Protein AF-A0A5C8UCM6-F1 (afdb_monomer_lite)

Foldseek 3Di:
DDDDDDPPDDPDPLLVQLLVLLCVQQVQDDPVLSVQLSVQLVPDPVNPPPGSNVSSVVSSLVSCLVPQFCLVVCVVVPDDNLVSCVVCQVSSQVVSVNSPGPDGDDSPDDDDDPD

Structure (mmCIF, N/CA/C/O backbone):
data_AF-A0A5C8UCM6-F1
#
_entry.id   AF-A0A5C8UCM6-F1
#
loop_
_atom_site.group_PDB
_atom_site.id
_atom_site.type_symbol
_atom_site.label_atom_id
_atom_site.label_alt_id
_atom_site.label_comp_id
_atom_site.label_asym_id
_atom_site.label_entity_id
_atom_site.label_seq_id
_atom_site.pdbx_PDB_ins_code
_atom_site.Cartn_x
_atom_site.Cartn_y
_atom_site.Cartn_z
_atom_site.occupancy
_atom_site.B_iso_or_equiv
_atom_site.auth_seq_id
_atom_site.auth_comp_id
_atom_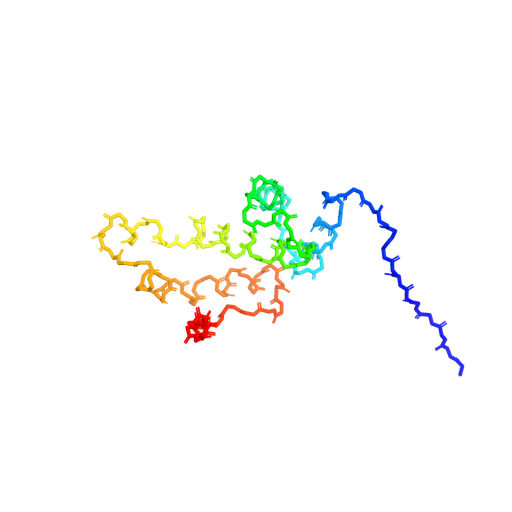site.auth_asym_id
_atom_site.auth_atom_id
_atom_site.pdbx_PDB_model_num
ATOM 1 N N . MET A 1 1 ? 30.065 -22.161 -18.586 1.00 51.88 1 MET A N 1
ATOM 2 C CA . MET A 1 1 ? 29.333 -21.425 -19.637 1.00 51.88 1 MET A CA 1
ATOM 3 C C . MET A 1 1 ? 27.844 -21.545 -19.360 1.00 51.88 1 MET A C 1
ATOM 5 O O . MET A 1 1 ? 27.302 -22.617 -19.563 1.00 51.88 1 MET A O 1
ATOM 9 N N . SER A 1 2 ? 27.208 -20.489 -18.854 1.00 46.81 2 SER A N 1
ATOM 10 C CA . SER A 1 2 ? 25.807 -20.178 -19.157 1.00 46.81 2 SER A CA 1
ATOM 11 C C . SER A 1 2 ? 25.552 -18.735 -18.733 1.00 46.81 2 SER A C 1
ATOM 13 O O . SER A 1 2 ? 25.684 -18.384 -17.564 1.00 46.81 2 SER A O 1
ATOM 15 N N . ARG A 1 3 ? 25.309 -17.889 -19.729 1.00 51.09 3 ARG A N 1
ATOM 16 C CA . ARG A 1 3 ? 25.019 -16.461 -19.628 1.00 51.09 3 ARG A CA 1
ATOM 17 C C . ARG A 1 3 ? 23.600 -16.304 -20.149 1.00 51.09 3 ARG A C 1
ATOM 19 O O . ARG A 1 3 ? 23.380 -16.685 -21.291 1.00 51.09 3 ARG A O 1
ATOM 26 N N . ALA A 1 4 ? 22.686 -15.753 -19.354 1.00 44.88 4 ALA A N 1
ATOM 27 C CA . ALA A 1 4 ? 21.452 -15.108 -19.813 1.00 44.88 4 ALA A CA 1
ATOM 28 C C . ALA A 1 4 ? 20.598 -14.705 -18.597 1.00 44.88 4 ALA A C 1
ATOM 30 O O . ALA A 1 4 ? 20.441 -15.518 -17.702 1.00 44.88 4 ALA A O 1
ATOM 31 N N . GLN A 1 5 ? 19.992 -13.527 -18.480 1.00 46.69 5 GLN A N 1
ATOM 32 C CA . GLN A 1 5 ? 19.923 -12.367 -19.361 1.00 46.69 5 GLN A CA 1
ATOM 33 C C . GLN A 1 5 ? 19.543 -11.152 -18.498 1.00 46.69 5 GLN A C 1
ATOM 35 O O . GLN A 1 5 ? 18.639 -11.215 -17.673 1.00 46.69 5 GLN A O 1
ATOM 40 N N . ASN A 1 6 ? 20.259 -10.056 -18.721 1.00 48.59 6 ASN A N 1
ATOM 41 C CA . ASN A 1 6 ? 19.931 -8.710 -18.282 1.00 48.59 6 ASN A CA 1
ATOM 42 C C . ASN A 1 6 ? 18.758 -8.204 -19.135 1.00 48.59 6 ASN A C 1
ATOM 44 O O . ASN A 1 6 ? 18.977 -7.826 -20.285 1.00 48.59 6 ASN A O 1
ATOM 48 N N . THR A 1 7 ? 17.535 -8.209 -18.608 1.00 45.31 7 THR A N 1
ATOM 49 C CA . THR A 1 7 ? 16.408 -7.499 -19.227 1.00 45.31 7 THR A CA 1
ATOM 50 C C . THR A 1 7 ? 16.328 -6.109 -18.613 1.00 45.31 7 THR A C 1
ATOM 52 O O . THR A 1 7 ? 15.570 -5.861 -17.679 1.00 45.31 7 THR A O 1
ATOM 55 N N . ALA A 1 8 ? 17.154 -5.198 -19.125 1.00 47.62 8 ALA A N 1
ATOM 56 C CA . ALA A 1 8 ? 16.852 -3.781 -19.003 1.00 47.62 8 ALA A CA 1
ATOM 57 C C . ALA A 1 8 ? 15.525 -3.556 -19.743 1.00 47.62 8 ALA A C 1
ATOM 59 O O . ALA A 1 8 ? 15.469 -3.772 -20.955 1.00 47.62 8 ALA A O 1
ATOM 60 N N . SER A 1 9 ? 14.456 -3.217 -19.013 1.00 52.41 9 SER A N 1
ATOM 61 C CA . SER A 1 9 ? 13.183 -2.847 -19.636 1.00 52.41 9 SER A CA 1
ATOM 62 C C . SER A 1 9 ? 13.449 -1.659 -20.565 1.00 52.41 9 SER A C 1
ATOM 64 O O . SER A 1 9 ? 14.141 -0.707 -20.188 1.00 52.41 9 SER A O 1
ATOM 66 N N . VAL A 1 10 ? 12.973 -1.759 -21.808 1.00 52.47 10 VAL A N 1
ATOM 67 C CA . VAL A 1 10 ? 12.911 -0.638 -22.760 1.00 52.47 10 VAL A CA 1
ATOM 68 C C . VAL A 1 10 ? 12.240 0.528 -22.027 1.00 52.47 10 VAL A C 1
ATOM 70 O O . VAL A 1 10 ? 11.342 0.258 -21.230 1.00 52.47 10 VAL A O 1
ATOM 73 N N . PRO A 1 11 ? 12.630 1.803 -22.221 1.00 49.03 11 PRO A N 1
ATOM 74 C CA . PRO A 1 11 ? 11.900 2.897 -21.600 1.00 49.03 11 PRO A CA 1
ATOM 75 C C . PRO A 1 11 ? 10.502 2.959 -22.223 1.00 49.03 11 PRO A C 1
ATOM 77 O O . PRO A 1 11 ? 10.273 3.634 -23.226 1.00 49.03 11 PRO A O 1
ATOM 80 N N . GLY A 1 12 ? 9.579 2.213 -21.625 1.00 59.16 12 GLY A N 1
ATOM 81 C CA . GLY A 1 12 ? 8.159 2.433 -21.742 1.00 59.16 12 GLY A CA 1
ATOM 82 C C . GLY A 1 12 ? 7.830 3.825 -21.228 1.00 59.16 12 GLY A C 1
ATOM 83 O O . GLY A 1 12 ? 8.617 4.463 -20.510 1.00 59.16 12 GLY A O 1
ATOM 84 N N . ASN A 1 13 ? 6.658 4.331 -21.598 1.00 88.00 13 ASN A N 1
ATOM 85 C CA . ASN A 1 13 ? 6.167 5.553 -20.971 1.00 88.00 13 ASN A CA 1
ATOM 86 C C . ASN A 1 13 ? 6.154 5.366 -19.436 1.00 88.00 13 ASN A C 1
ATOM 88 O O . ASN A 1 13 ? 6.120 4.250 -18.919 1.00 88.00 13 ASN A O 1
ATOM 92 N N . ARG A 1 14 ? 6.211 6.460 -18.671 1.00 92.94 14 ARG A N 1
ATOM 93 C CA . ARG A 1 14 ? 6.320 6.394 -17.202 1.00 92.94 14 ARG A CA 1
ATOM 94 C C . ARG A 1 14 ? 5.289 5.455 -16.549 1.00 92.94 14 ARG A C 1
ATOM 96 O O . ARG A 1 14 ? 5.608 4.850 -15.532 1.00 92.94 14 ARG A O 1
ATOM 103 N N . ARG A 1 15 ? 4.084 5.335 -17.122 1.00 95.44 15 ARG A N 1
ATOM 104 C CA . ARG A 1 15 ? 3.039 4.417 -16.651 1.00 95.44 15 ARG A CA 1
ATOM 105 C C . ARG A 1 15 ? 3.488 2.960 -16.740 1.00 95.44 15 ARG A C 1
ATOM 107 O O . ARG A 1 15 ? 3.430 2.281 -15.723 1.00 95.44 15 ARG A O 1
ATOM 114 N N . GLU A 1 16 ? 3.988 2.517 -17.890 1.00 96.38 16 GLU A N 1
ATOM 115 C CA . GLU A 1 16 ? 4.527 1.158 -18.075 1.00 96.38 16 GLU A CA 1
ATOM 116 C C . GLU A 1 16 ? 5.668 0.869 -17.096 1.00 96.38 16 GLU A C 1
ATOM 118 O O . GLU A 1 16 ? 5.644 -0.140 -16.404 1.00 96.38 16 GLU A O 1
ATOM 123 N N . ALA A 1 17 ? 6.615 1.799 -16.936 1.00 96.88 17 ALA A N 1
ATOM 124 C CA . ALA A 1 17 ? 7.746 1.596 -16.029 1.00 96.88 17 ALA A CA 1
ATOM 125 C C . ALA A 1 17 ? 7.329 1.442 -14.550 1.00 96.88 17 ALA A C 1
ATOM 127 O O . ALA A 1 17 ? 7.971 0.705 -13.799 1.00 96.88 17 ALA A O 1
ATOM 128 N N . VAL A 1 18 ? 6.280 2.153 -14.117 1.00 97.81 18 VAL A N 1
ATOM 129 C CA . VAL A 1 18 ? 5.726 2.035 -12.757 1.00 97.81 18 VAL A CA 1
ATOM 130 C C . VAL A 1 18 ? 4.912 0.748 -12.613 1.00 97.81 18 VAL A C 1
ATOM 132 O O . VAL A 1 18 ? 5.053 0.077 -11.594 1.00 97.81 18 VAL A O 1
ATOM 135 N N . ALA A 1 19 ? 4.116 0.379 -13.620 1.00 98.06 19 ALA A N 1
ATOM 136 C CA . ALA A 1 19 ? 3.345 -0.865 -13.632 1.00 98.06 19 ALA A CA 1
ATOM 137 C C . ALA A 1 19 ? 4.264 -2.097 -13.560 1.00 98.06 19 ALA A C 1
ATOM 139 O O . ALA A 1 19 ? 4.123 -2.915 -12.655 1.00 98.06 19 ALA A O 1
ATOM 140 N N . ASP A 1 20 ? 5.293 -2.148 -14.409 1.00 98.06 20 ASP A N 1
ATOM 141 C CA . ASP A 1 20 ? 6.336 -3.178 -14.404 1.00 98.06 20 ASP A CA 1
ATOM 142 C C . ASP A 1 20 ? 7.005 -3.316 -13.026 1.00 98.06 20 ASP A C 1
ATOM 144 O O . ASP A 1 20 ? 7.346 -4.412 -12.573 1.00 98.06 20 ASP A O 1
ATOM 148 N N . ALA A 1 21 ? 7.274 -2.186 -12.365 1.00 98.25 21 ALA A N 1
ATOM 149 C CA . ALA A 1 21 ? 7.863 -2.192 -11.034 1.00 98.25 21 ALA A CA 1
ATOM 150 C C . ALA A 1 21 ? 6.883 -2.713 -9.980 1.00 98.25 21 ALA A C 1
ATOM 152 O O . ALA A 1 21 ? 7.285 -3.501 -9.124 1.00 98.25 21 ALA A O 1
ATOM 153 N N . LEU A 1 22 ? 5.612 -2.317 -10.062 1.00 98.44 22 LEU A N 1
ATOM 154 C CA . LEU A 1 22 ? 4.563 -2.780 -9.163 1.00 98.44 22 LEU A CA 1
ATOM 155 C C . LEU A 1 22 ? 4.365 -4.299 -9.258 1.00 98.44 22 LEU A C 1
ATOM 157 O O . LEU A 1 22 ? 4.346 -4.961 -8.223 1.00 98.44 22 LEU A O 1
ATOM 161 N N . GLU A 1 23 ? 4.325 -4.859 -10.470 1.00 98.38 23 GLU A N 1
ATOM 162 C CA . GLU A 1 23 ? 4.219 -6.310 -10.692 1.00 98.38 23 GLU A CA 1
ATOM 163 C C . GLU A 1 23 ? 5.387 -7.089 -10.068 1.00 98.38 23 GLU A C 1
ATOM 165 O O . GLU A 1 23 ? 5.198 -8.165 -9.500 1.00 98.38 23 GLU A O 1
ATOM 170 N N . ARG A 1 24 ? 6.611 -6.542 -10.127 1.00 98.50 24 ARG A N 1
ATOM 171 C CA . ARG A 1 24 ? 7.782 -7.158 -9.479 1.00 98.50 24 ARG A CA 1
ATOM 172 C C . ARG A 1 24 ? 7.729 -7.073 -7.956 1.00 98.50 24 ARG A C 1
ATOM 174 O O . ARG A 1 24 ? 8.187 -8.001 -7.289 1.00 98.50 24 ARG A O 1
ATOM 181 N N . ILE A 1 25 ? 7.235 -5.959 -7.416 1.00 98.44 25 ILE A N 1
ATOM 182 C CA . ILE A 1 25 ? 7.141 -5.720 -5.970 1.00 98.44 25 ILE A CA 1
ATOM 183 C C . ILE A 1 25 ? 6.064 -6.612 -5.349 1.00 98.44 25 ILE A C 1
ATOM 185 O O . ILE A 1 25 ? 6.326 -7.245 -4.328 1.00 98.44 25 ILE A O 1
ATOM 189 N N . ALA A 1 26 ? 4.881 -6.663 -5.961 1.00 98.50 26 ALA A N 1
ATOM 190 C CA . ALA A 1 26 ? 3.684 -7.290 -5.415 1.00 98.50 26 ALA A CA 1
ATOM 191 C C . ALA A 1 26 ? 3.065 -8.267 -6.437 1.00 98.50 26 ALA A C 1
ATOM 193 O O . ALA A 1 26 ? 1.998 -8.006 -6.991 1.00 98.50 26 ALA A O 1
ATOM 194 N N . PRO A 1 27 ? 3.715 -9.415 -6.706 1.00 98.44 27 PRO A N 1
ATOM 195 C CA . PRO A 1 27 ? 3.324 -10.335 -7.781 1.00 98.44 27 PRO A CA 1
ATOM 196 C C . PRO A 1 27 ? 1.966 -11.020 -7.574 1.00 98.44 27 PRO A C 1
ATOM 198 O O . PRO A 1 27 ? 1.467 -11.681 -8.483 1.00 98.44 27 PRO A O 1
ATOM 201 N N . ARG A 1 28 ? 1.385 -10.922 -6.372 1.00 98.62 28 ARG A N 1
ATOM 202 C CA . ARG A 1 28 ? 0.055 -11.453 -6.040 1.00 98.62 28 ARG A CA 1
ATOM 203 C C . ARG A 1 28 ? -0.980 -10.347 -5.797 1.00 98.62 28 ARG A C 1
ATOM 205 O O . ARG A 1 28 ? -2.064 -10.652 -5.309 1.00 98.62 28 ARG A O 1
ATOM 212 N N . LEU A 1 29 ? -0.652 -9.090 -6.106 1.00 98.50 29 LEU A N 1
ATOM 213 C CA . LEU A 1 29 ? -1.593 -7.974 -6.019 1.00 98.50 29 LEU A CA 1
ATOM 214 C C . LEU A 1 29 ? -2.750 -8.199 -7.007 1.00 98.50 29 LEU A C 1
ATOM 216 O O . LEU A 1 29 ? -2.483 -8.452 -8.187 1.00 98.50 29 LEU A O 1
ATOM 220 N N . PRO A 1 30 ? -4.022 -8.122 -6.581 1.00 98.25 30 PRO A N 1
ATOM 221 C CA . PRO A 1 30 ? -5.126 -8.256 -7.517 1.00 98.25 30 PRO A CA 1
ATOM 222 C C . PRO A 1 30 ? -5.224 -7.036 -8.448 1.00 98.25 30 PRO A C 1
ATOM 224 O O . PRO A 1 30 ? -4.733 -5.946 -8.155 1.00 98.25 30 PRO A O 1
ATOM 227 N N . ALA A 1 31 ? -5.835 -7.238 -9.618 1.00 97.25 31 ALA A N 1
ATOM 228 C CA . ALA A 1 31 ? -5.796 -6.263 -10.709 1.00 97.25 31 ALA A CA 1
ATOM 229 C C . ALA A 1 31 ? -6.427 -4.908 -10.344 1.00 97.25 31 ALA A C 1
ATOM 231 O O . ALA A 1 31 ? -5.919 -3.866 -10.747 1.00 97.25 31 ALA A O 1
ATOM 232 N N . PHE A 1 32 ? -7.504 -4.916 -9.553 1.00 97.88 32 PHE A N 1
ATOM 233 C CA . PHE A 1 32 ? -8.179 -3.689 -9.134 1.00 97.88 32 PHE A CA 1
ATOM 234 C C . PHE A 1 32 ? -7.280 -2.827 -8.234 1.00 97.88 32 PHE A C 1
ATOM 236 O O . PHE A 1 32 ? -7.117 -1.628 -8.469 1.00 97.88 32 PHE A O 1
ATOM 243 N N . GLU A 1 33 ? -6.640 -3.445 -7.243 1.00 98.44 33 GLU A N 1
ATOM 244 C CA . GLU A 1 33 ? -5.683 -2.807 -6.341 1.00 98.44 33 GLU A CA 1
ATOM 245 C C . GLU A 1 33 ? -4.446 -2.312 -7.109 1.00 98.44 33 GLU A C 1
ATOM 247 O O . GLU A 1 33 ? -3.909 -1.240 -6.807 1.00 98.44 33 GLU A O 1
ATOM 252 N N . ALA A 1 34 ? -4.005 -3.066 -8.123 1.00 98.44 34 ALA A N 1
ATOM 253 C CA . ALA A 1 34 ? -2.897 -2.682 -8.992 1.00 98.44 34 ALA A CA 1
ATOM 254 C C . ALA A 1 34 ? -3.212 -1.412 -9.797 1.00 98.44 34 ALA A C 1
ATOM 256 O O . ALA A 1 34 ? -2.411 -0.471 -9.784 1.00 98.44 34 ALA A O 1
ATOM 257 N N . ASP A 1 35 ? -4.390 -1.340 -10.422 1.00 98.19 35 ASP A N 1
ATOM 258 C CA . ASP A 1 35 ? -4.843 -0.153 -11.155 1.00 98.19 35 ASP A CA 1
ATOM 259 C C . ASP A 1 35 ? -4.978 1.064 -10.228 1.00 98.19 35 ASP A C 1
ATOM 261 O O . ASP A 1 35 ? -4.443 2.137 -10.523 1.00 98.19 35 ASP A O 1
ATOM 265 N N . ALA A 1 36 ? -5.606 0.891 -9.059 1.00 98.25 36 ALA A N 1
ATOM 266 C CA . ALA A 1 36 ? -5.754 1.961 -8.071 1.00 98.25 36 ALA A CA 1
ATOM 267 C C . ALA A 1 36 ? -4.396 2.484 -7.566 1.00 98.25 36 ALA A C 1
ATOM 269 O O . ALA A 1 36 ? -4.190 3.695 -7.417 1.00 98.25 36 ALA A O 1
ATOM 270 N N . THR A 1 37 ? -3.441 1.580 -7.339 1.00 98.38 37 THR A N 1
ATOM 271 C CA . THR A 1 37 ? -2.072 1.926 -6.939 1.00 98.38 37 THR A CA 1
ATOM 272 C C . THR A 1 37 ? -1.334 2.673 -8.050 1.00 98.38 37 THR A C 1
ATOM 274 O O . THR A 1 37 ? -0.680 3.689 -7.787 1.00 98.38 37 THR A O 1
ATOM 277 N N . LEU A 1 38 ? -1.451 2.213 -9.298 1.00 98.06 38 LEU A N 1
ATOM 278 C CA . LEU A 1 38 ? -0.817 2.839 -10.457 1.00 98.06 38 LEU A CA 1
ATOM 279 C C . LEU A 1 38 ? -1.352 4.255 -10.699 1.00 98.06 38 LEU A C 1
ATOM 281 O O . LEU A 1 38 ? -0.571 5.193 -10.879 1.00 98.06 38 LEU A O 1
ATOM 285 N N . ASP A 1 39 ? -2.668 4.442 -10.639 1.00 97.94 39 ASP A N 1
ATOM 286 C CA . ASP A 1 39 ? -3.285 5.757 -10.805 1.00 97.94 39 ASP A CA 1
ATOM 287 C C . ASP A 1 39 ? -2.874 6.721 -9.680 1.00 97.94 39 ASP A C 1
ATOM 289 O O . ASP A 1 39 ? -2.569 7.895 -9.935 1.00 97.94 39 ASP A O 1
ATOM 293 N N . ARG A 1 40 ? -2.745 6.228 -8.439 1.00 97.06 40 ARG A N 1
ATOM 294 C CA . ARG A 1 40 ? -2.180 7.000 -7.318 1.00 97.06 40 ARG A CA 1
ATOM 295 C C . ARG A 1 40 ? -0.732 7.422 -7.582 1.00 97.06 40 ARG A C 1
ATOM 297 O O . ARG A 1 40 ? -0.374 8.582 -7.361 1.00 97.06 40 ARG A O 1
ATOM 304 N N . ALA A 1 41 ? 0.105 6.508 -8.069 1.00 97.12 41 ALA A N 1
ATOM 305 C CA . ALA A 1 41 ? 1.509 6.790 -8.362 1.00 97.12 41 ALA A CA 1
ATOM 306 C C . ALA A 1 41 ? 1.674 7.875 -9.442 1.00 97.12 41 ALA A C 1
ATOM 308 O O . ALA A 1 41 ? 2.580 8.709 -9.358 1.00 97.12 41 ALA A O 1
ATOM 309 N N . LEU A 1 42 ? 0.798 7.874 -10.451 1.00 96.00 42 LEU A N 1
ATOM 310 C CA . LEU A 1 42 ? 0.856 8.795 -11.589 1.00 96.00 42 LEU A CA 1
ATOM 311 C C . LEU A 1 42 ? 0.232 10.166 -11.303 1.00 96.00 42 LEU A C 1
ATOM 313 O O . LEU A 1 42 ? 0.688 11.169 -11.855 1.00 96.00 42 LEU A O 1
ATOM 317 N N . SER A 1 43 ? -0.783 10.222 -10.442 1.00 95.56 43 SER A N 1
ATOM 318 C CA . SER A 1 43 ? -1.443 11.474 -10.049 1.00 95.56 43 SER A CA 1
ATOM 319 C C . SER A 1 43 ? -0.668 12.260 -8.984 1.00 95.56 43 SER A C 1
ATOM 321 O O . SER A 1 43 ? -0.782 13.488 -8.915 1.00 95.56 43 SER A O 1
ATOM 323 N N . SER A 1 44 ? 0.165 11.588 -8.183 1.00 93.44 44 SER A N 1
ATOM 324 C CA . SER A 1 44 ? 0.929 12.223 -7.107 1.00 93.44 44 SER A CA 1
ATOM 325 C C . SER A 1 44 ? 1.984 13.207 -7.626 1.00 93.44 44 SER A C 1
ATOM 327 O O . SER A 1 44 ? 2.912 12.836 -8.346 1.00 93.44 44 SER A O 1
ATOM 329 N N . SER A 1 45 ? 1.888 14.476 -7.213 1.00 90.44 45 SER A N 1
ATOM 330 C CA . SER A 1 45 ? 2.904 15.503 -7.488 1.00 90.44 45 SER A CA 1
ATOM 331 C C . SER A 1 45 ? 4.259 15.166 -6.872 1.00 90.44 45 SER A C 1
ATOM 333 O O . SER A 1 45 ? 5.273 15.276 -7.560 1.00 90.44 45 SER A O 1
ATOM 335 N N . GLY A 1 46 ? 4.267 14.686 -5.626 1.00 90.56 46 GLY A N 1
ATOM 336 C CA . GLY A 1 46 ? 5.487 14.317 -4.902 1.00 90.56 46 GLY A CA 1
ATOM 337 C C . GLY A 1 46 ? 6.229 13.125 -5.509 1.00 90.56 46 GLY A C 1
ATOM 338 O O . GLY A 1 46 ? 7.435 13.002 -5.331 1.00 90.56 46 GLY A O 1
ATOM 339 N N . LEU A 1 47 ? 5.545 12.272 -6.279 1.00 93.25 47 LEU A N 1
ATOM 340 C CA . LEU A 1 47 ? 6.173 11.110 -6.910 1.00 93.25 47 LEU A CA 1
ATOM 341 C C . LEU A 1 47 ? 6.657 11.370 -8.339 1.00 93.25 47 LEU A C 1
ATOM 343 O O . LEU A 1 47 ? 7.387 10.532 -8.863 1.00 93.25 47 LEU A O 1
ATOM 347 N N . ARG A 1 48 ? 6.322 12.502 -8.983 1.00 89.00 48 ARG A N 1
ATOM 348 C CA . ARG A 1 48 ? 6.633 12.740 -10.415 1.00 89.00 48 ARG A CA 1
ATOM 349 C C . ARG A 1 48 ? 8.117 12.613 -10.760 1.00 89.00 48 ARG A C 1
ATOM 351 O O . ARG A 1 48 ? 8.431 12.140 -11.846 1.00 89.00 48 ARG A O 1
ATOM 358 N N . GLY A 1 49 ? 9.002 13.020 -9.851 1.00 90.06 49 GLY A N 1
ATOM 359 C CA . GLY A 1 49 ? 10.457 12.915 -10.014 1.00 90.06 49 GLY A CA 1
ATOM 360 C C . GLY A 1 49 ? 11.064 11.613 -9.485 1.00 90.06 49 GLY A C 1
ATOM 361 O O . GLY A 1 49 ? 12.231 11.339 -9.747 1.00 90.06 49 GLY A O 1
ATOM 362 N N . ALA A 1 50 ? 10.295 10.802 -8.756 1.00 94.69 50 ALA A N 1
ATOM 363 C CA . ALA A 1 50 ? 10.793 9.562 -8.179 1.00 94.69 50 ALA A CA 1
ATOM 364 C C . ALA A 1 50 ? 11.054 8.505 -9.262 1.00 94.69 50 ALA A C 1
ATOM 366 O O . ALA A 1 50 ? 10.343 8.437 -10.278 1.00 94.69 50 ALA A O 1
ATOM 367 N N . ALA A 1 51 ? 12.048 7.649 -9.000 1.00 96.81 51 ALA A N 1
ATOM 368 C CA . ALA A 1 51 ? 12.281 6.438 -9.775 1.00 96.81 51 ALA A CA 1
ATOM 369 C C . ALA A 1 51 ? 11.005 5.568 -9.792 1.00 96.81 51 ALA A C 1
ATOM 371 O O . ALA A 1 51 ? 10.299 5.529 -8.779 1.00 96.81 51 ALA A O 1
ATOM 372 N N . PRO A 1 52 ? 10.697 4.860 -10.896 1.00 97.25 52 PRO A N 1
ATOM 373 C CA . PRO A 1 52 ? 9.454 4.096 -11.020 1.00 97.25 52 PRO A CA 1
ATOM 374 C C . PRO A 1 52 ? 9.214 3.096 -9.883 1.00 97.25 52 PRO A C 1
ATOM 376 O O . PRO A 1 52 ? 8.106 3.016 -9.368 1.00 97.25 52 PRO A O 1
ATOM 379 N N . GLU A 1 53 ? 10.262 2.402 -9.437 1.00 97.50 53 GLU A N 1
ATOM 380 C CA . GLU A 1 53 ? 10.190 1.451 -8.321 1.00 97.50 53 GLU A CA 1
ATOM 381 C C . GLU A 1 53 ? 9.862 2.129 -6.986 1.00 97.50 53 GLU A C 1
ATOM 383 O O . GLU A 1 53 ? 8.995 1.664 -6.249 1.00 97.50 53 GLU A O 1
ATOM 388 N N . THR A 1 54 ? 10.474 3.284 -6.706 1.00 97.62 54 THR A N 1
ATOM 389 C CA . THR A 1 54 ? 10.148 4.099 -5.528 1.00 97.62 54 THR A CA 1
ATOM 390 C C . THR A 1 54 ? 8.711 4.609 -5.584 1.00 97.62 54 THR A C 1
ATOM 392 O O . THR A 1 54 ? 8.005 4.556 -4.580 1.00 97.62 54 THR A O 1
ATOM 395 N N . ALA A 1 55 ? 8.258 5.082 -6.749 1.00 98.12 55 ALA A N 1
ATOM 396 C CA . ALA A 1 55 ? 6.888 5.550 -6.931 1.00 98.12 55 ALA A CA 1
ATOM 397 C C . ALA A 1 55 ? 5.868 4.419 -6.725 1.00 98.12 55 ALA A C 1
ATOM 399 O O . ALA A 1 55 ? 4.892 4.623 -6.006 1.00 98.12 55 ALA A O 1
ATOM 400 N N . ALA A 1 56 ? 6.119 3.236 -7.296 1.00 98.38 56 ALA A N 1
ATOM 401 C CA . ALA A 1 56 ? 5.285 2.050 -7.115 1.00 98.38 56 ALA A CA 1
ATOM 402 C C . ALA A 1 56 ? 5.212 1.633 -5.640 1.00 98.38 56 ALA A C 1
ATOM 404 O O . ALA A 1 56 ? 4.119 1.476 -5.104 1.00 98.38 56 ALA A O 1
ATOM 405 N N . TRP A 1 57 ? 6.360 1.534 -4.959 1.00 98.56 57 TRP A N 1
ATOM 406 C CA . TRP A 1 57 ? 6.409 1.161 -3.544 1.00 98.56 57 TRP A CA 1
ATOM 407 C C . TRP A 1 57 ? 5.657 2.149 -2.647 1.00 98.56 57 TRP A C 1
ATOM 409 O O . TRP A 1 57 ? 4.807 1.746 -1.858 1.00 98.56 57 TRP A O 1
ATOM 419 N N . LEU A 1 58 ? 5.941 3.450 -2.768 1.00 98.19 58 LEU A N 1
ATOM 420 C CA . LEU A 1 58 ? 5.309 4.464 -1.921 1.00 98.19 58 LEU A CA 1
ATOM 421 C C . LEU A 1 58 ? 3.804 4.575 -2.187 1.00 98.19 58 LEU A C 1
ATOM 423 O O . LEU A 1 58 ? 3.032 4.759 -1.246 1.00 98.19 58 LEU A O 1
ATOM 427 N N . ALA A 1 59 ? 3.380 4.444 -3.447 1.00 98.38 59 ALA A N 1
ATOM 428 C CA . ALA A 1 59 ? 1.965 4.425 -3.793 1.00 98.38 59 ALA A CA 1
ATOM 429 C C . ALA A 1 59 ? 1.259 3.184 -3.235 1.00 98.38 59 ALA A C 1
ATOM 431 O O . ALA A 1 59 ? 0.177 3.336 -2.672 1.00 98.38 59 ALA A O 1
ATOM 432 N N . LEU A 1 60 ? 1.880 2.001 -3.333 1.00 98.75 60 LEU A N 1
ATOM 433 C CA . LEU A 1 60 ? 1.335 0.747 -2.809 1.00 98.75 60 LEU A CA 1
ATOM 434 C C . LEU A 1 60 ? 1.183 0.798 -1.288 1.00 98.75 60 LEU A C 1
ATOM 436 O O . LEU A 1 60 ? 0.116 0.493 -0.771 1.00 98.75 60 LEU A O 1
ATOM 440 N N . VAL A 1 61 ? 2.219 1.247 -0.574 1.00 98.56 61 VAL A N 1
ATOM 441 C CA . VAL A 1 61 ? 2.189 1.407 0.889 1.00 98.56 61 VAL A CA 1
ATOM 442 C C . VAL A 1 61 ? 1.109 2.397 1.313 1.00 98.56 61 VAL A C 1
ATOM 444 O O . VAL A 1 61 ? 0.374 2.142 2.262 1.00 98.56 61 VAL A O 1
ATOM 447 N N . ALA A 1 62 ? 0.999 3.533 0.620 1.00 97.88 62 ALA A N 1
ATOM 448 C CA . ALA A 1 62 ? -0.050 4.500 0.911 1.00 97.88 62 ALA A CA 1
ATOM 449 C C . ALA A 1 62 ? -1.441 3.904 0.655 1.00 97.88 62 ALA A C 1
ATOM 451 O O . ALA A 1 62 ? -2.313 4.031 1.505 1.00 97.88 62 ALA A O 1
ATOM 452 N N . TYR A 1 63 ? -1.645 3.247 -0.488 1.00 98.44 63 TYR A N 1
ATOM 453 C CA . TYR A 1 63 ? -2.910 2.602 -0.829 1.00 98.44 63 TYR A CA 1
ATOM 454 C C . TYR A 1 63 ? -3.308 1.544 0.208 1.00 98.44 63 TYR A C 1
ATOM 456 O O . TYR A 1 63 ? -4.394 1.636 0.770 1.00 98.44 63 TYR A O 1
ATOM 464 N N . ALA A 1 64 ? -2.404 0.615 0.527 1.00 98.50 64 ALA A N 1
ATOM 465 C CA . ALA A 1 64 ? -2.632 -0.425 1.523 1.00 98.50 64 ALA A CA 1
ATOM 466 C C . ALA A 1 64 ? -2.987 0.163 2.893 1.00 98.50 64 ALA A C 1
ATOM 468 O O . ALA A 1 64 ? -3.970 -0.250 3.496 1.00 98.50 64 ALA A O 1
ATOM 469 N N . ARG A 1 65 ? -2.249 1.188 3.341 1.00 98.50 65 ARG A N 1
ATOM 470 C CA . ARG A 1 65 ? -2.523 1.868 4.613 1.00 98.50 65 ARG A CA 1
ATOM 471 C C . ARG A 1 65 ? -3.938 2.450 4.657 1.00 98.50 65 ARG A C 1
ATOM 473 O O . ARG A 1 65 ? -4.634 2.260 5.637 1.00 98.50 65 ARG A O 1
ATOM 480 N N . HIS A 1 66 ? -4.367 3.149 3.614 1.00 98.00 66 HIS A N 1
ATOM 481 C CA . HIS A 1 66 ? -5.692 3.775 3.621 1.00 98.00 66 HIS A CA 1
ATOM 482 C C . HIS A 1 66 ? -6.842 2.776 3.437 1.00 98.00 66 HIS A C 1
ATOM 484 O O . HIS A 1 66 ? -7.937 3.024 3.918 1.00 98.00 66 HIS A O 1
ATOM 490 N N . VAL A 1 67 ? -6.631 1.685 2.692 1.00 98.25 67 VAL A N 1
ATOM 491 C CA . VAL A 1 67 ? -7.732 0.812 2.241 1.00 98.25 67 VAL A CA 1
ATOM 492 C C . VAL A 1 67 ? -7.855 -0.476 3.055 1.00 98.25 67 VAL A C 1
ATOM 494 O O . VAL A 1 67 ? -8.952 -1.012 3.173 1.00 98.25 67 VAL A O 1
ATOM 497 N N . PHE A 1 68 ? -6.751 -0.978 3.607 1.00 98.06 68 PHE A N 1
ATOM 498 C CA . PHE A 1 68 ? -6.688 -2.290 4.262 1.00 98.06 68 PHE A CA 1
ATOM 499 C C . PHE A 1 68 ? -6.324 -2.204 5.747 1.00 98.06 68 PHE A C 1
ATOM 501 O O . PHE A 1 68 ? -6.007 -3.220 6.354 1.00 98.06 68 PHE A O 1
ATOM 508 N N . THR A 1 69 ? -6.352 -1.005 6.332 1.00 98.50 69 THR A N 1
ATOM 509 C CA . THR A 1 69 ? -6.099 -0.809 7.763 1.00 98.50 69 THR A CA 1
ATOM 510 C C . THR A 1 69 ? -7.004 0.279 8.325 1.00 98.50 69 THR A C 1
ATOM 512 O O . THR A 1 69 ? -7.518 1.104 7.568 1.00 98.50 69 THR A O 1
ATOM 515 N N . ASP A 1 70 ? -7.100 0.354 9.650 1.00 98.25 70 ASP A N 1
ATOM 516 C CA . ASP A 1 70 ? -7.906 1.350 10.369 1.00 98.25 70 ASP A CA 1
ATOM 517 C C . ASP A 1 70 ? -7.258 2.754 10.390 1.00 98.25 70 ASP A C 1
ATOM 519 O O . ASP A 1 70 ? -7.598 3.604 11.209 1.00 98.25 70 ASP A O 1
ATOM 523 N N . TYR A 1 71 ? -6.296 3.034 9.502 1.00 98.50 71 TYR A N 1
ATOM 524 C CA . TYR A 1 71 ? -5.525 4.281 9.512 1.00 98.50 71 TYR A CA 1
ATOM 525 C C . TYR A 1 71 ? -6.407 5.529 9.432 1.00 98.50 71 TYR A C 1
ATOM 527 O O . TYR A 1 71 ? -6.197 6.478 10.185 1.00 98.50 71 TYR A O 1
ATOM 535 N N . ASP A 1 72 ? -7.383 5.542 8.521 1.00 98.19 72 ASP A N 1
ATOM 536 C CA . ASP A 1 72 ? -8.266 6.697 8.343 1.00 98.19 72 ASP A CA 1
ATOM 537 C C . ASP A 1 72 ? -9.238 6.858 9.526 1.00 98.19 72 ASP A C 1
ATOM 539 O O . ASP A 1 72 ? -9.544 7.991 9.907 1.00 98.19 72 ASP A O 1
ATOM 543 N N . ASP A 1 73 ? -9.641 5.753 10.160 1.00 98.44 73 ASP A N 1
ATOM 544 C CA . ASP A 1 73 ? -10.477 5.763 11.363 1.00 98.44 73 ASP A CA 1
ATOM 545 C C . ASP A 1 73 ? -9.700 6.320 12.565 1.00 98.44 73 ASP A C 1
ATOM 547 O O . ASP A 1 73 ? -10.176 7.236 13.235 1.00 98.44 73 ASP A O 1
ATOM 551 N N . LEU A 1 74 ? -8.450 5.892 12.767 1.00 98.38 74 LEU A N 1
ATOM 552 C CA . LEU A 1 74 ? -7.567 6.436 13.808 1.00 98.38 74 LEU A CA 1
ATOM 553 C C . LEU A 1 74 ? -7.347 7.949 13.641 1.00 98.38 74 LEU A C 1
ATOM 555 O O . LEU A 1 74 ? -7.381 8.704 14.616 1.00 98.38 74 LEU A O 1
ATOM 559 N N . LEU A 1 75 ? -7.166 8.429 12.407 1.00 97.94 75 LEU A N 1
ATOM 560 C CA . LEU A 1 75 ? -7.081 9.870 12.152 1.00 97.94 75 LEU A CA 1
ATOM 561 C C . LEU A 1 75 ? -8.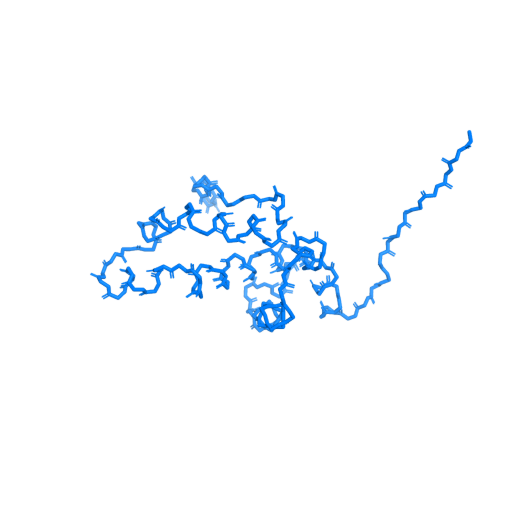393 10.593 12.492 1.00 97.94 75 LEU A C 1
ATOM 563 O O . LEU A 1 75 ? -8.357 11.700 13.035 1.00 97.94 75 LEU A O 1
ATOM 567 N N . ALA A 1 76 ? -9.546 9.991 12.186 1.00 98.19 76 ALA A N 1
ATOM 568 C CA . ALA A 1 76 ? -10.856 10.551 12.520 1.00 98.19 76 ALA A CA 1
ATOM 569 C C . ALA A 1 76 ? -11.118 10.579 14.038 1.00 98.19 76 ALA A C 1
ATOM 571 O O . ALA A 1 76 ? -11.780 11.496 14.529 1.00 98.19 76 ALA A O 1
ATOM 572 N N . GLU A 1 77 ? -10.554 9.627 14.782 1.00 97.94 77 GLU A N 1
ATOM 573 C CA . GLU A 1 77 ? -10.571 9.573 16.249 1.00 97.94 77 GLU A CA 1
ATOM 574 C C . GLU A 1 77 ? -9.631 10.597 16.912 1.00 97.94 77 GLU A C 1
ATOM 576 O O . GLU A 1 77 ? -9.725 10.844 18.116 1.00 97.94 77 GLU A O 1
ATOM 581 N N . GLY A 1 78 ? -8.768 11.251 16.129 1.00 98.25 78 GLY A N 1
ATOM 582 C CA . GLY A 1 78 ? -7.889 12.327 16.586 1.00 98.25 78 GLY A CA 1
ATOM 583 C C . GLY A 1 78 ? -6.463 11.891 16.913 1.00 98.25 78 GLY A C 1
ATOM 584 O O . GLY A 1 78 ? -5.714 12.686 17.486 1.00 98.25 78 GLY A O 1
ATOM 585 N N . TYR A 1 79 ? -6.065 10.672 16.540 1.00 98.00 79 TYR A N 1
ATOM 586 C CA . TYR A 1 79 ? -4.661 10.274 16.587 1.00 98.00 79 TYR A CA 1
ATOM 587 C C . TYR A 1 79 ? -3.844 11.092 15.582 1.00 98.00 79 TYR A C 1
ATOM 589 O O . TYR A 1 79 ? -4.295 11.410 14.477 1.00 98.00 79 TYR A O 1
ATOM 597 N N . ASP A 1 80 ? -2.611 11.430 15.955 1.00 97.06 80 ASP A N 1
ATOM 598 C CA . ASP A 1 80 ? -1.660 11.989 15.005 1.00 97.06 80 ASP A CA 1
ATOM 599 C C . ASP A 1 80 ? -1.207 10.921 13.993 1.00 97.06 80 ASP A C 1
ATOM 601 O O . ASP A 1 80 ? -1.457 9.721 14.134 1.00 97.06 80 ASP A O 1
ATOM 605 N N . ARG A 1 81 ? -0.540 11.368 12.927 1.00 95.56 81 ARG A N 1
ATOM 606 C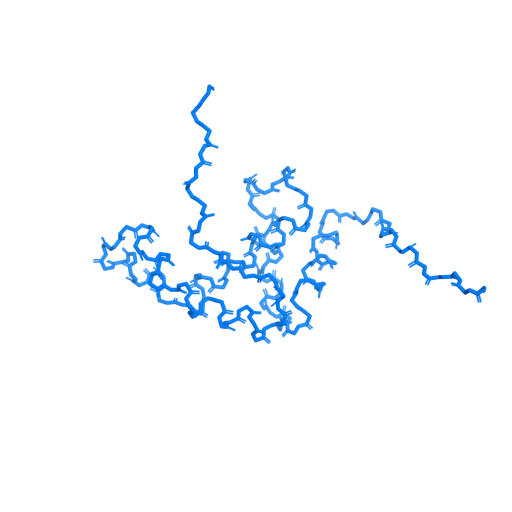 CA . ARG A 1 81 ? -0.169 10.492 11.812 1.00 95.56 81 ARG A CA 1
ATOM 607 C C . ARG A 1 81 ? 0.844 9.432 12.204 1.00 95.56 81 ARG A C 1
ATOM 609 O O . ARG A 1 81 ? 0.803 8.365 11.596 1.00 95.56 81 ARG A O 1
ATOM 616 N N . ASP A 1 82 ? 1.743 9.732 13.128 1.00 95.44 82 ASP A N 1
ATOM 617 C CA . ASP A 1 82 ? 2.831 8.835 13.496 1.00 95.44 82 ASP A CA 1
ATOM 618 C C . ASP A 1 82 ? 2.307 7.767 14.446 1.00 95.44 82 ASP A C 1
ATOM 620 O O . ASP A 1 82 ? 2.498 6.581 14.177 1.00 95.44 82 ASP A O 1
ATOM 624 N N . SER A 1 83 ? 1.475 8.158 15.417 1.00 96.31 83 SER A N 1
ATOM 625 C CA . SER A 1 83 ? 0.685 7.213 16.212 1.00 96.31 83 SER A CA 1
ATOM 626 C C . SER A 1 83 ? -0.173 6.305 15.325 1.00 96.31 83 SER A C 1
ATOM 628 O O . SER A 1 83 ? -0.103 5.084 15.435 1.00 96.31 83 SER A O 1
ATOM 630 N N . ALA A 1 84 ? -0.946 6.867 14.389 1.00 97.81 84 ALA A N 1
ATOM 631 C CA . ALA A 1 84 ? -1.793 6.068 13.503 1.00 97.81 84 ALA A CA 1
ATOM 632 C C . ALA A 1 84 ? -0.979 5.121 12.600 1.00 97.81 84 ALA A C 1
ATOM 634 O O . ALA A 1 84 ? -1.391 3.989 12.369 1.00 97.81 84 ALA A O 1
ATOM 635 N N . ARG A 1 85 ? 0.195 5.549 12.105 1.00 96.69 85 ARG A N 1
ATOM 636 C CA . ARG A 1 85 ? 1.109 4.691 11.325 1.00 96.69 85 ARG A CA 1
ATOM 637 C C . ARG A 1 85 ? 1.680 3.551 12.156 1.00 96.69 85 ARG A C 1
ATOM 639 O O . ARG A 1 85 ? 1.818 2.461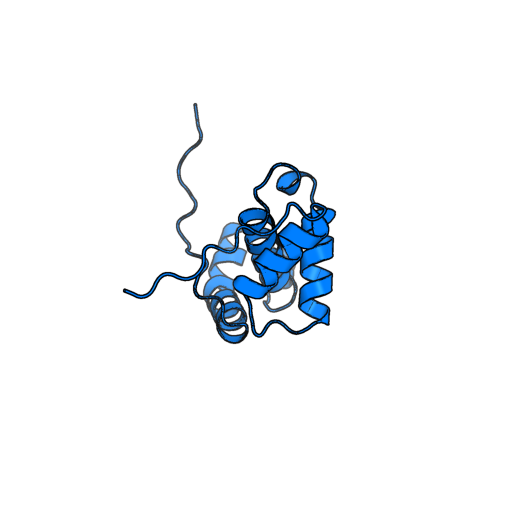 11.612 1.00 96.69 85 ARG A O 1
ATOM 646 N N . HIS A 1 86 ? 2.014 3.821 13.415 1.00 95.88 86 HIS A N 1
ATOM 647 C CA . HIS A 1 86 ? 2.514 2.825 14.352 1.00 95.88 86 HIS A CA 1
ATOM 648 C C . HIS A 1 86 ? 1.461 1.740 14.600 1.00 95.88 86 HIS A C 1
ATOM 650 O O . HIS A 1 86 ? 1.739 0.562 14.400 1.00 95.88 86 HIS A O 1
ATOM 656 N N . PHE A 1 87 ? 0.223 2.130 14.924 1.00 97.38 87 PHE A N 1
ATOM 657 C CA . PHE A 1 87 ? -0.851 1.173 15.215 1.00 97.38 87 PHE A CA 1
ATOM 658 C C . PHE A 1 87 ? -1.167 0.229 14.051 1.00 97.38 87 PHE A C 1
ATOM 660 O O . PHE A 1 87 ? -1.412 -0.950 14.279 1.00 97.38 87 PHE A O 1
ATOM 667 N N . VAL A 1 88 ? -1.130 0.721 12.811 1.00 98.19 88 VAL A N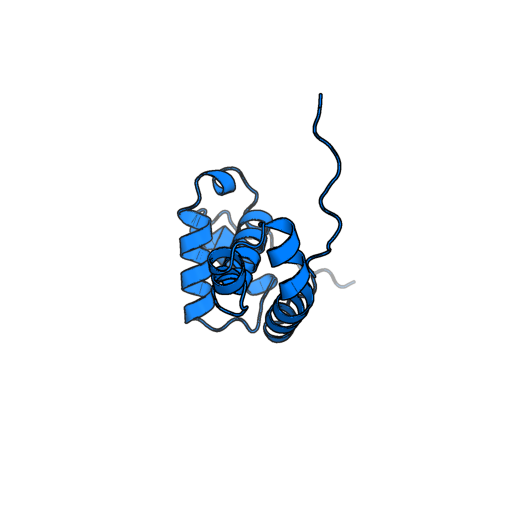 1
ATOM 668 C CA . VAL A 1 88 ? -1.470 -0.088 11.627 1.00 98.19 88 VAL A CA 1
ATOM 669 C C . VAL A 1 88 ? -0.276 -0.813 11.005 1.00 98.19 88 VAL A C 1
ATOM 671 O O . VAL A 1 88 ? -0.428 -1.445 9.959 1.00 98.19 88 VAL A O 1
ATOM 674 N N . LEU A 1 89 ? 0.930 -0.686 11.573 1.00 97.88 89 LEU A N 1
ATOM 675 C CA . LEU A 1 89 ? 2.161 -1.149 10.928 1.00 97.88 89 LEU A CA 1
ATOM 676 C C . LEU A 1 89 ? 2.160 -2.662 10.673 1.00 97.88 89 LEU A C 1
ATOM 678 O O . LEU A 1 89 ? 2.560 -3.104 9.590 1.00 97.88 89 LEU A O 1
ATOM 682 N N . ASP A 1 90 ? 1.696 -3.440 11.647 1.00 98.12 90 ASP A N 1
ATOM 683 C CA . ASP A 1 90 ? 1.643 -4.898 11.548 1.00 98.12 90 ASP A CA 1
ATOM 684 C C . ASP A 1 90 ? 0.614 -5.352 10.505 1.00 98.12 90 ASP A C 1
ATOM 686 O O . ASP A 1 90 ? 0.959 -6.128 9.610 1.00 98.12 90 ASP A O 1
ATOM 690 N N . ASP A 1 91 ? -0.605 -4.804 10.534 1.00 98.38 91 ASP A N 1
ATOM 691 C CA . ASP A 1 91 ? -1.668 -5.123 9.567 1.00 98.38 91 ASP A CA 1
ATOM 692 C C . ASP A 1 91 ? -1.290 -4.711 8.135 1.00 98.38 91 ASP A C 1
ATOM 694 O O . ASP A 1 91 ? -1.514 -5.444 7.162 1.00 98.38 91 ASP A O 1
ATOM 698 N N . LEU A 1 92 ? -0.625 -3.560 7.997 1.00 98.56 92 LEU A N 1
ATOM 699 C CA . LEU A 1 92 ? -0.062 -3.095 6.734 1.00 98.56 92 LEU A CA 1
ATOM 700 C C . LEU A 1 92 ? 0.980 -4.082 6.194 1.00 98.56 92 LEU A C 1
ATOM 702 O O . LEU A 1 92 ? 0.929 -4.467 5.023 1.00 98.56 92 LEU A O 1
ATOM 706 N N . ASN A 1 93 ? 1.935 -4.501 7.028 1.00 98.56 93 ASN A N 1
ATOM 707 C CA . ASN A 1 93 ? 2.977 -5.443 6.622 1.00 98.56 93 ASN A CA 1
ATOM 708 C C . ASN A 1 93 ? 2.421 -6.844 6.335 1.00 98.56 93 ASN A C 1
ATOM 710 O O . ASN A 1 93 ? 2.917 -7.505 5.418 1.00 98.56 93 ASN A O 1
ATOM 714 N N . ALA A 1 94 ? 1.385 -7.282 7.056 1.00 98.56 94 ALA A N 1
ATOM 715 C CA . ALA A 1 94 ? 0.672 -8.523 6.771 1.00 98.56 94 ALA A CA 1
ATOM 716 C C . ALA A 1 94 ? 0.034 -8.478 5.375 1.00 98.56 94 ALA A C 1
ATOM 718 O O . ALA A 1 94 ? 0.325 -9.341 4.543 1.00 98.56 94 ALA A O 1
ATOM 719 N N . THR A 1 95 ? -0.715 -7.413 5.071 1.00 98.56 95 THR A N 1
ATOM 720 C CA . THR A 1 95 ? -1.350 -7.195 3.757 1.00 98.56 95 THR A CA 1
ATOM 721 C C . THR A 1 95 ? -0.323 -7.185 2.619 1.00 98.56 95 THR A C 1
ATOM 723 O O . THR A 1 95 ? -0.460 -7.893 1.618 1.00 98.56 95 THR A O 1
ATOM 726 N N . LEU A 1 96 ? 0.771 -6.429 2.771 1.00 98.56 96 LEU A N 1
ATOM 727 C CA . LEU A 1 96 ? 1.850 -6.397 1.776 1.00 98.56 96 LEU A CA 1
ATOM 728 C C . LEU A 1 96 ? 2.490 -7.786 1.596 1.00 98.56 96 LEU A C 1
ATOM 730 O O . LEU A 1 96 ? 2.791 -8.199 0.470 1.00 98.56 96 LEU A O 1
ATOM 734 N N . GLY A 1 97 ? 2.668 -8.529 2.690 1.00 98.50 97 GLY A N 1
ATOM 735 C CA . GLY A 1 97 ? 3.154 -9.906 2.677 1.00 98.50 97 GLY A CA 1
ATOM 736 C C . GLY A 1 97 ? 2.238 -10.849 1.892 1.00 98.50 97 GLY A C 1
ATOM 737 O O . GLY A 1 97 ? 2.726 -11.651 1.086 1.00 98.50 97 GLY A O 1
ATOM 738 N N . GLU A 1 98 ? 0.918 -10.720 2.038 1.00 98.50 98 GLU A N 1
ATOM 739 C CA . GLU A 1 98 ? -0.080 -11.483 1.273 1.00 98.50 98 GLU A CA 1
ATOM 740 C C . GLU A 1 98 ? 0.015 -11.232 -0.236 1.00 98.50 98 GLU A C 1
ATOM 742 O O . GLU A 1 98 ? -0.105 -12.173 -1.024 1.00 98.50 98 GLU A O 1
ATOM 747 N N . TRP A 1 99 ? 0.362 -10.014 -0.656 1.00 98.69 99 TRP A N 1
ATOM 748 C CA . TRP A 1 99 ? 0.617 -9.696 -2.068 1.00 98.69 99 TRP A CA 1
ATOM 749 C C . TRP A 1 99 ? 2.011 -10.109 -2.562 1.00 98.69 99 TRP A C 1
ATOM 751 O O . TRP A 1 99 ? 2.316 -10.013 -3.753 1.00 98.69 99 TRP A O 1
ATOM 761 N N . GLY A 1 100 ? 2.847 -10.663 -1.680 1.00 98.31 100 GLY A N 1
ATOM 762 C CA . GLY A 1 100 ? 4.171 -11.189 -2.020 1.00 98.31 100 GLY A CA 1
ATOM 763 C C . GLY A 1 100 ? 5.299 -10.161 -1.951 1.00 98.31 100 GLY A C 1
ATOM 764 O O . GLY A 1 100 ? 6.389 -10.443 -2.455 1.00 98.31 100 GLY A O 1
ATOM 765 N N . CYS A 1 101 ? 5.068 -9.011 -1.314 1.00 98.38 101 CYS A N 1
ATOM 766 C CA . CYS A 1 101 ? 6.115 -8.031 -1.061 1.00 98.38 101 CYS A CA 1
ATOM 767 C C . CYS A 1 101 ? 7.211 -8.639 -0.180 1.00 98.38 101 CYS A C 1
ATOM 769 O O . CYS A 1 101 ? 6.955 -9.143 0.910 1.00 98.38 101 CYS A O 1
ATOM 771 N N . ARG A 1 102 ? 8.461 -8.566 -0.648 1.00 96.50 102 ARG A N 1
ATOM 772 C CA . ARG A 1 102 ? 9.645 -8.948 0.149 1.00 96.50 102 ARG A CA 1
ATOM 773 C C . ARG A 1 102 ? 10.148 -7.815 1.035 1.00 96.50 102 ARG A C 1
ATOM 775 O O . ARG A 1 102 ? 10.860 -8.057 2.002 1.00 96.50 102 ARG A O 1
ATOM 782 N N . ARG A 1 103 ? 9.831 -6.580 0.651 1.00 95.38 103 ARG A N 1
ATOM 783 C CA . ARG A 1 103 ? 10.139 -5.374 1.412 1.00 95.38 103 ARG A CA 1
ATOM 784 C C . ARG A 1 103 ? 9.031 -5.149 2.436 1.00 95.38 103 ARG A C 1
ATOM 786 O O . ARG A 1 103 ? 7.862 -5.266 2.084 1.00 95.38 103 ARG A O 1
ATOM 793 N N . GLN A 1 104 ? 9.414 -4.794 3.656 1.00 96.00 104 GLN A N 1
ATOM 794 C CA . GLN A 1 104 ? 8.502 -4.370 4.717 1.00 96.00 104 GLN A CA 1
ATOM 795 C C . GLN A 1 104 ? 8.630 -2.865 4.964 1.00 96.00 104 GLN A C 1
ATOM 797 O O . GLN A 1 104 ? 9.638 -2.243 4.608 1.00 96.00 104 GLN A O 1
ATOM 802 N N . VAL A 1 105 ? 7.587 -2.282 5.546 1.00 95.75 105 VAL A N 1
ATOM 803 C CA . VAL A 1 105 ? 7.630 -0.942 6.131 1.00 95.75 105 VAL A CA 1
ATOM 804 C C . VAL A 1 105 ? 8.227 -1.082 7.528 1.00 95.75 105 VAL A C 1
ATOM 806 O O . VAL A 1 105 ? 7.742 -1.881 8.324 1.00 95.75 105 VAL A O 1
ATOM 809 N N . SER A 1 106 ? 9.294 -0.339 7.798 1.00 89.31 106 SER A N 1
ATOM 810 C CA . SER A 1 106 ? 9.886 -0.205 9.127 1.00 89.31 106 SER A CA 1
ATOM 811 C C . SER A 1 106 ? 9.392 1.073 9.795 1.00 89.31 106 SER A C 1
ATOM 813 O O . SER A 1 106 ? 9.058 2.042 9.112 1.00 89.31 106 SER A O 1
ATOM 815 N N . GLU A 1 107 ? 9.394 1.072 11.123 1.00 69.94 107 GLU A N 1
ATOM 816 C CA . GLU A 1 107 ? 9.149 2.260 11.948 1.00 69.94 107 GLU A CA 1
ATOM 817 C C . GLU A 1 107 ? 10.246 3.325 11.774 1.00 69.94 107 GLU A C 1
ATOM 819 O O . GLU A 1 107 ? 9.967 4.518 11.835 1.00 69.94 107 GLU A O 1
ATOM 824 N N . ASP A 1 108 ? 11.472 2.898 11.450 1.00 53.50 108 ASP A N 1
ATOM 825 C CA . ASP A 1 108 ? 12.650 3.763 11.321 1.00 53.50 108 ASP A CA 1
ATOM 826 C C . ASP A 1 108 ? 12.669 4.570 10.012 1.00 53.50 108 ASP A C 1
ATOM 828 O O . ASP A 1 108 ? 13.445 4.291 9.091 1.00 53.50 108 ASP A O 1
ATOM 832 N N . VAL A 1 109 ? 11.827 5.599 9.922 1.00 46.97 109 VAL A N 1
ATOM 833 C CA . VAL A 1 109 ? 12.071 6.732 9.016 1.00 46.97 109 VAL A CA 1
ATOM 834 C C . VAL A 1 109 ? 11.813 8.062 9.726 1.00 46.97 109 VAL A C 1
ATOM 836 O O . VAL A 1 109 ? 11.058 8.901 9.246 1.00 46.97 109 VAL A O 1
ATOM 839 N N . GLU A 1 110 ? 12.490 8.266 10.852 1.00 45.53 110 GLU A N 1
ATOM 840 C CA . GLU A 1 110 ? 12.795 9.600 11.374 1.00 45.53 110 GLU A CA 1
ATOM 841 C C . GLU A 1 110 ? 14.296 9.711 11.669 1.00 45.53 110 GLU A C 1
ATOM 843 O O . GLU A 1 110 ? 14.735 9.467 12.784 1.0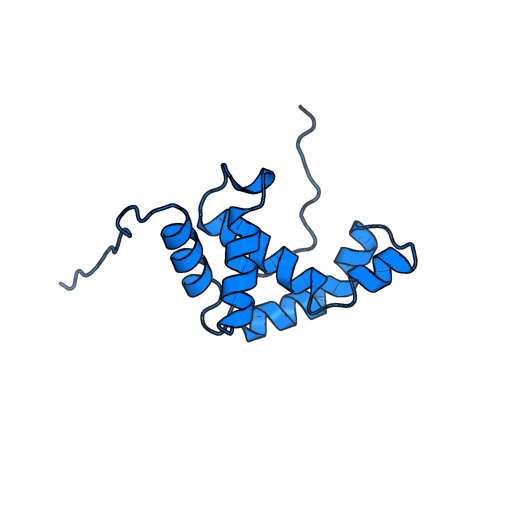0 45.53 110 GLU A O 1
ATOM 848 N N . GLU A 1 111 ? 15.097 10.087 10.663 1.00 37.12 111 GLU A N 1
ATOM 849 C CA . GLU A 1 111 ? 16.260 10.956 10.891 1.00 37.12 111 GLU A CA 1
ATOM 850 C C . GLU A 1 111 ? 16.751 11.623 9.588 1.00 37.12 111 GLU A C 1
ATOM 852 O O . GLU A 1 111 ? 17.041 10.957 8.593 1.00 37.12 111 GLU A O 1
ATOM 857 N N . SER A 1 112 ? 16.913 12.952 9.662 1.00 36.28 112 SER A N 1
ATOM 858 C CA . SER A 1 112 ? 17.686 13.886 8.813 1.00 36.28 112 SER A CA 1
ATOM 859 C C . SER A 1 112 ? 17.155 14.354 7.438 1.00 36.28 112 SER A C 1
ATOM 861 O O . SER A 1 112 ? 17.301 13.676 6.427 1.00 36.28 112 SER A O 1
ATOM 863 N N . ASP A 1 113 ? 16.666 15.607 7.400 1.00 34.41 113 ASP A N 1
ATOM 864 C CA . ASP A 1 113 ? 17.321 16.686 6.626 1.00 34.41 113 ASP A CA 1
ATOM 865 C C . ASP A 1 113 ? 17.021 18.066 7.268 1.00 34.41 113 ASP A C 1
ATOM 867 O O . ASP A 1 113 ? 16.177 18.837 6.813 1.00 34.41 113 ASP A O 1
ATOM 871 N N . GLU A 1 114 ? 17.676 18.350 8.402 1.00 40.44 114 GLU A N 1
ATOM 872 C CA . GLU A 1 114 ? 18.044 19.726 8.760 1.00 40.44 114 GLU A CA 1
ATOM 873 C C . GLU A 1 114 ? 19.459 19.960 8.214 1.00 40.44 114 GLU A C 1
ATOM 875 O O . GLU A 1 114 ? 20.417 19.329 8.671 1.00 40.44 114 GLU A O 1
ATOM 880 N N . GLY A 1 115 ? 19.569 20.859 7.233 1.00 39.12 115 GLY A N 1
ATOM 881 C CA . GLY A 1 115 ? 20.814 21.322 6.618 1.00 39.12 115 GLY A CA 1
ATOM 882 C C . GLY A 1 115 ? 20.611 22.614 5.842 1.00 39.12 115 GLY A C 1
ATOM 883 O O . GLY A 1 115 ? 19.954 22.560 4.780 1.00 39.12 115 GLY A O 1
#

Sequence (115 aa):
MSRAQNTASVPGNRREAVADALERIAPRLPAFEADATLDRALSSSGLRGAAPETAAWLALVAYARHVFTDYDDLLAEGYDRDSARHFVLDDLNATLGEWGCRRQVSEDVEESDEG

Secondary structure (DSSP, 8-state):
-------------HHHHHHHHHHHH-TT--HHHHHHHHHHHHH-TTTTTS-HHHHHHHHHHHHHHHHSSTHHHHHHTT--HHHHHHHTHHHHHHHHHHTT-S----S--------

Radius of gyration: 16.09 Å; chains: 1; bounding box: 40×43×39 Å

pLDDT: mean 88.05, std 19.54, range [34.41, 98.75]